Protein AF-A0A3N5AIW4-F1 (afdb_monomer_lite)

Secondary structure (DSSP, 8-state):
-PPTT-EEE-SS-EEEEETTEEE-PPPTTHHHHHHHHHHHHHTT-TTSPP-PPP----HHHHHHHTT--HHHHHHHHHHHHHHHHHHHHHHHHTT-TTTTHHHHHTHHHHHHHHHHHHHHHHHHHHH--

Foldseek 3Di:
DADAQGWDDDPPWIWHHHPVDIDTDDDPCLVVVQVVLVVCVVVVNPPDDHRDDDPPDQVCNVCVNVVHDSVRVLVVVLVVLVVVLVVLVVCLVVVNPPSVVCVVVCVSVVSVVVSVVCVVCVVVSVVDD

Structure (mmCIF, N/CA/C/O backbone):
data_AF-A0A3N5AIW4-F1
#
_entry.id   AF-A0A3N5AIW4-F1
#
loop_
_atom_site.group_PDB
_atom_site.id
_atom_site.type_symbol
_atom_site.label_atom_id
_atom_site.label_alt_id
_atom_site.label_comp_id
_atom_site.label_asym_id
_atom_site.label_entity_id
_atom_site.label_seq_id
_atom_site.pdbx_PDB_ins_code
_atom_site.Cartn_x
_atom_site.Cartn_y
_atom_site.Cartn_z
_atom_site.occupancy
_atom_site.B_iso_or_equiv
_atom_site.aut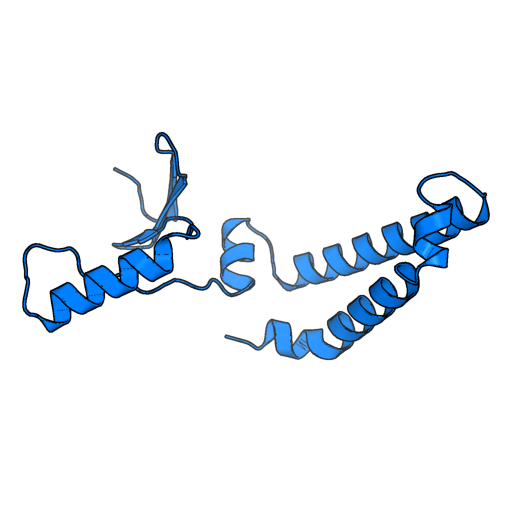h_seq_id
_atom_site.auth_comp_id
_atom_site.auth_asym_id
_atom_site.auth_atom_id
_atom_site.pdbx_PDB_model_num
ATOM 1 N N . MET A 1 1 ? -25.632 -4.041 -13.050 1.00 71.06 1 MET A N 1
ATOM 2 C CA . MET A 1 1 ? -25.266 -4.777 -11.818 1.00 71.06 1 MET A CA 1
ATOM 3 C C . MET A 1 1 ? -23.842 -5.268 -12.032 1.00 71.06 1 MET A C 1
ATOM 5 O O . MET A 1 1 ? -23.599 -5.783 -13.111 1.00 71.06 1 MET A O 1
ATOM 9 N N . ILE A 1 2 ? -22.904 -5.042 -11.106 1.00 79.06 2 ILE A N 1
ATOM 10 C CA . ILE A 1 2 ? -21.512 -5.509 -11.273 1.00 79.06 2 ILE A CA 1
ATOM 11 C C . ILE A 1 2 ? -21.510 -7.027 -11.095 1.00 79.06 2 ILE A C 1
ATOM 13 O O . ILE A 1 2 ? -22.014 -7.489 -10.073 1.00 79.06 2 ILE A O 1
ATOM 17 N N . GLU A 1 3 ? -20.999 -7.779 -12.061 1.00 84.75 3 GLU A N 1
ATOM 18 C CA . GLU A 1 3 ? -20.846 -9.237 -11.965 1.00 84.75 3 GLU A CA 1
ATOM 19 C C . GLU A 1 3 ? -19.698 -9.609 -11.021 1.00 84.75 3 GLU A C 1
ATOM 21 O O . GLU A 1 3 ? -18.848 -8.773 -10.712 1.00 84.75 3 GLU A O 1
ATOM 26 N N . ASP A 1 4 ? -19.677 -10.838 -10.504 1.00 77.12 4 ASP A N 1
ATOM 27 C CA . ASP A 1 4 ? -18.581 -11.252 -9.626 1.00 77.12 4 ASP A CA 1
ATOM 28 C C . ASP A 1 4 ? -17.231 -11.225 -10.362 1.00 77.12 4 ASP A C 1
ATOM 30 O O . ASP A 1 4 ? -17.145 -11.555 -11.542 1.00 77.12 4 ASP A O 1
ATOM 34 N N . GLY A 1 5 ? -16.187 -10.746 -9.685 1.00 69.38 5 GLY A N 1
ATOM 35 C CA . GLY A 1 5 ? -14.875 -10.475 -10.277 1.00 69.38 5 GLY A CA 1
ATOM 36 C C . GLY A 1 5 ? -14.814 -9.235 -11.179 1.00 69.38 5 GLY A C 1
ATOM 37 O O . GLY A 1 5 ? -13.715 -8.753 -11.469 1.00 69.38 5 GLY A O 1
ATOM 38 N N . ALA A 1 6 ? -15.951 -8.659 -11.580 1.00 74.75 6 ALA A N 1
ATOM 39 C CA . ALA A 1 6 ? -15.971 -7.473 -12.424 1.00 74.75 6 ALA A CA 1
ATOM 40 C C . ALA A 1 6 ? -15.588 -6.206 -11.643 1.00 74.75 6 ALA A C 1
ATOM 42 O O . ALA A 1 6 ? -15.844 -6.049 -10.440 1.00 74.75 6 ALA A O 1
ATOM 43 N N . THR A 1 7 ? -14.957 -5.282 -12.365 1.00 80.56 7 THR A N 1
ATOM 44 C CA . THR A 1 7 ? -14.561 -3.965 -11.868 1.00 80.56 7 THR A CA 1
ATOM 45 C C . THR A 1 7 ? -15.424 -2.904 -12.531 1.00 80.56 7 THR A C 1
ATOM 47 O O . THR A 1 7 ? -15.602 -2.922 -13.745 1.00 80.56 7 THR A O 1
ATOM 50 N N . ASP A 1 8 ? -15.933 -1.972 -11.734 1.00 84.75 8 ASP A N 1
ATOM 51 C CA . ASP A 1 8 ? -16.764 -0.862 -12.191 1.00 84.75 8 ASP A CA 1
ATOM 52 C C . ASP A 1 8 ? -16.229 0.464 -11.640 1.00 84.75 8 ASP A C 1
ATOM 54 O O . ASP A 1 8 ? -15.566 0.508 -10.599 1.00 84.75 8 ASP A O 1
ATOM 58 N N . ARG A 1 9 ? -16.487 1.564 -12.343 1.00 81.00 9 ARG A N 1
ATOM 59 C CA . ARG A 1 9 ? -15.963 2.890 -12.006 1.00 81.00 9 ARG A CA 1
ATOM 60 C C . ARG A 1 9 ? -17.110 3.848 -11.710 1.00 81.00 9 ARG A C 1
ATOM 62 O O . ARG A 1 9 ? -17.857 4.233 -12.601 1.00 81.00 9 ARG A O 1
ATOM 69 N N . GLY A 1 10 ? -17.193 4.292 -10.458 1.00 70.88 10 GLY A N 1
ATOM 70 C CA . GLY A 1 10 ? -18.036 5.419 -10.067 1.00 70.88 10 GLY A CA 1
ATOM 71 C C . GLY A 1 10 ? -17.365 6.771 -10.336 1.00 70.88 10 GLY A C 1
ATOM 72 O O . GLY A 1 10 ? -16.220 6.843 -10.776 1.00 70.88 10 GLY A O 1
ATOM 73 N N . SER A 1 11 ? -18.051 7.866 -9.995 1.00 63.72 11 SER A N 1
ATOM 74 C CA . SER A 1 11 ? -17.570 9.240 -10.237 1.00 63.72 11 SER A CA 1
ATOM 75 C C . SER A 1 11 ? -16.211 9.570 -9.601 1.00 63.72 11 SER A C 1
ATOM 77 O O . SER A 1 11 ? -15.527 10.462 -10.091 1.00 63.72 11 SER A O 1
ATOM 79 N N . VAL A 1 12 ? -15.837 8.911 -8.499 1.00 66.12 12 VAL A N 1
ATOM 80 C CA . VAL A 1 12 ? -14.627 9.255 -7.720 1.00 66.12 12 VAL A CA 1
ATOM 81 C C . VAL A 1 12 ? -13.808 8.024 -7.322 1.00 66.12 12 VAL A C 1
ATOM 83 O O . VAL A 1 12 ? -12.698 8.150 -6.818 1.00 66.12 12 VAL A O 1
ATOM 86 N N . THR A 1 13 ? -14.345 6.816 -7.510 1.00 69.50 13 THR A N 1
ATOM 87 C CA . THR A 1 13 ? -13.711 5.574 -7.047 1.00 69.50 13 THR A CA 1
ATOM 88 C C . THR A 1 13 ? -14.019 4.404 -7.969 1.00 69.50 13 THR A C 1
ATOM 90 O O . THR A 1 13 ? -15.132 4.256 -8.470 1.00 69.50 13 THR A O 1
ATOM 93 N N . THR A 1 14 ? -13.016 3.552 -8.160 1.00 78.88 14 THR A N 1
ATOM 94 C CA . THR A 1 14 ? -13.159 2.241 -8.794 1.00 78.88 14 THR A CA 1
ATOM 95 C C . THR A 1 14 ? -13.522 1.211 -7.728 1.00 78.88 14 THR A C 1
ATOM 97 O O . THR A 1 14 ? -12.932 1.208 -6.646 1.00 78.88 14 THR A O 1
ATOM 100 N N . VAL A 1 15 ? -14.485 0.344 -8.021 1.00 82.31 15 VAL A N 1
ATOM 101 C CA . VAL A 1 15 ? -14.970 -0.707 -7.124 1.00 82.31 15 VAL A CA 1
ATOM 102 C C . VAL A 1 15 ? -14.894 -2.071 -7.804 1.00 82.31 15 VAL A C 1
ATOM 104 O O . VAL A 1 15 ? -15.045 -2.174 -9.017 1.00 82.31 15 VAL A O 1
ATOM 107 N N . ARG A 1 16 ? -14.662 -3.131 -7.027 1.00 81.06 16 ARG A N 1
ATOM 108 C CA . ARG A 1 16 ? -14.596 -4.517 -7.520 1.00 81.06 16 ARG A CA 1
ATOM 109 C C . ARG A 1 16 ? -15.560 -5.395 -6.741 1.00 81.06 16 ARG A C 1
ATOM 111 O O . ARG A 1 16 ? -15.547 -5.349 -5.509 1.00 81.06 16 ARG A O 1
ATOM 118 N N . ARG A 1 17 ? -16.358 -6.213 -7.425 1.00 81.44 17 ARG A N 1
ATOM 119 C CA . ARG A 1 17 ? -17.161 -7.240 -6.750 1.00 81.44 17 ARG A CA 1
ATOM 120 C C . ARG A 1 17 ? -16.304 -8.469 -6.441 1.00 81.44 17 ARG A C 1
ATOM 122 O O . ARG A 1 17 ? -15.499 -8.888 -7.265 1.00 81.44 17 ARG A O 1
ATOM 129 N N . VAL A 1 18 ? -16.460 -8.996 -5.230 1.00 77.19 18 VAL A N 1
ATOM 130 C CA . VAL A 1 18 ? -15.887 -10.264 -4.770 1.00 77.19 18 VAL A CA 1
ATOM 131 C C . VAL A 1 18 ? -16.973 -11.017 -4.002 1.00 77.19 18 VAL A C 1
ATOM 133 O O . VAL A 1 18 ? -17.324 -10.632 -2.880 1.00 77.19 18 VAL A O 1
ATOM 136 N N . GLY A 1 19 ? -17.533 -12.053 -4.620 1.00 81.81 19 GLY A N 1
ATOM 137 C CA . GLY A 1 19 ? -18.740 -12.738 -4.178 1.00 81.81 19 GLY A CA 1
ATOM 138 C C . GLY A 1 19 ? -19.880 -11.750 -3.922 1.00 81.81 19 GLY A C 1
ATOM 139 O O . GLY A 1 19 ? -20.261 -10.932 -4.767 1.00 81.81 19 GLY A O 1
ATOM 140 N N . GLU A 1 20 ? -20.393 -11.765 -2.695 1.00 80.06 20 GLU A N 1
ATOM 141 C CA . GLU A 1 20 ? -21.473 -10.870 -2.267 1.00 80.06 20 GLU A CA 1
ATOM 142 C C . GLU A 1 20 ? -20.991 -9.452 -1.915 1.00 80.06 20 GLU A C 1
ATOM 144 O O . GLU A 1 20 ? -21.797 -8.526 -1.805 1.00 80.06 20 GLU A O 1
ATOM 149 N N . THR A 1 21 ? -19.677 -9.242 -1.780 1.00 72.25 21 THR A N 1
ATOM 150 C CA . THR A 1 21 ? -19.104 -7.958 -1.349 1.00 72.25 21 THR A CA 1
ATOM 151 C C . THR A 1 21 ? -18.651 -7.077 -2.505 1.00 72.25 21 THR A C 1
ATOM 153 O O . THR A 1 21 ? -18.127 -7.549 -3.508 1.00 72.25 21 THR A O 1
ATOM 156 N N . VAL A 1 22 ? -18.794 -5.761 -2.339 1.00 81.19 22 VAL A N 1
ATOM 157 C CA . VAL A 1 22 ? -18.191 -4.755 -3.223 1.00 81.19 22 VAL A CA 1
ATOM 158 C C . VAL A 1 22 ? -17.052 -4.080 -2.470 1.00 81.19 22 VAL A C 1
ATOM 160 O O . VAL A 1 22 ? -17.259 -3.455 -1.430 1.00 81.19 22 VAL A O 1
ATOM 163 N N . ARG A 1 23 ? -15.832 -4.227 -2.984 1.00 81.25 23 ARG A N 1
ATOM 164 C CA . ARG A 1 23 ? -14.605 -3.690 -2.395 1.00 81.25 23 ARG A CA 1
ATOM 165 C C . ARG A 1 23 ? -14.233 -2.372 -3.061 1.00 81.25 23 ARG A C 1
ATOM 167 O O . ARG A 1 23 ? -14.359 -2.222 -4.275 1.00 81.25 23 ARG A O 1
ATOM 174 N N . ARG A 1 24 ? -13.733 -1.437 -2.256 1.00 77.94 24 ARG A N 1
ATOM 175 C CA . ARG A 1 24 ? -13.230 -0.129 -2.691 1.00 77.94 24 ARG A CA 1
ATOM 176 C C . ARG A 1 24 ? -11.849 0.135 -2.084 1.00 77.94 24 ARG A C 1
ATOM 178 O O . ARG A 1 24 ? -11.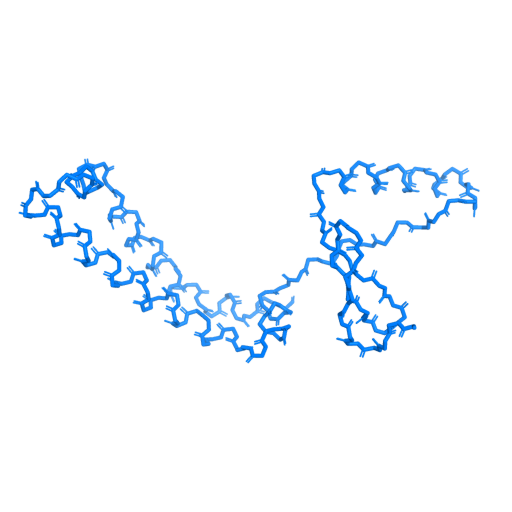597 -0.362 -0.983 1.00 77.94 24 ARG A O 1
ATOM 185 N N . PRO A 1 25 ? -10.985 0.928 -2.739 1.00 78.44 25 PRO A N 1
ATOM 186 C CA . PRO A 1 25 ? -9.737 1.383 -2.141 1.00 78.44 25 PRO A CA 1
ATOM 187 C C . PRO A 1 25 ? -9.979 2.097 -0.806 1.00 78.44 25 PRO A C 1
ATOM 189 O O . PRO A 1 25 ? -10.914 2.894 -0.677 1.00 78.44 25 PRO A O 1
ATOM 192 N N . ALA A 1 26 ? -9.136 1.814 0.187 1.00 80.19 26 ALA A N 1
ATOM 193 C CA . ALA A 1 26 ? -9.144 2.540 1.450 1.00 80.19 26 ALA A CA 1
ATOM 194 C C . ALA A 1 26 ? -8.518 3.931 1.254 1.00 80.19 26 ALA A C 1
ATOM 196 O O . ALA A 1 26 ? -7.441 4.057 0.679 1.00 80.19 26 ALA A O 1
ATOM 197 N N . GLY A 1 27 ? -9.194 4.973 1.740 1.00 79.25 27 GLY A N 1
ATOM 198 C CA . GLY A 1 27 ? -8.648 6.330 1.848 1.00 79.25 27 GLY A CA 1
ATOM 199 C C . GLY A 1 27 ? -8.227 6.685 3.282 1.00 79.25 27 GLY A C 1
ATOM 200 O O . GLY A 1 27 ? -8.575 5.946 4.210 1.00 79.25 27 GLY A O 1
ATOM 201 N N . PRO A 1 28 ? -7.563 7.837 3.502 1.00 79.88 28 PRO A N 1
ATOM 202 C CA . PRO A 1 28 ? -7.136 8.301 4.832 1.00 79.88 28 PRO A CA 1
ATOM 203 C C . PRO A 1 28 ? -8.260 8.391 5.877 1.00 79.88 28 PRO A C 1
ATOM 205 O O . PRO A 1 28 ? -8.018 8.260 7.071 1.00 79.88 28 PRO A O 1
ATOM 208 N N . TRP A 1 29 ? -9.507 8.576 5.437 1.00 79.12 29 TRP A N 1
ATOM 209 C CA . TRP A 1 29 ? -10.693 8.633 6.299 1.00 79.12 29 TRP A CA 1
ATOM 210 C C . TRP A 1 29 ? -11.232 7.253 6.717 1.00 79.12 29 TRP A C 1
ATOM 212 O O . TRP A 1 29 ? -12.113 7.174 7.572 1.00 79.12 29 TRP A O 1
ATOM 222 N N . THR A 1 30 ? -10.748 6.161 6.113 1.00 82.88 30 THR A N 1
ATOM 223 C CA . THR A 1 30 ? -11.271 4.800 6.341 1.00 82.88 30 THR A CA 1
ATOM 224 C C . THR A 1 30 ? -11.220 4.386 7.813 1.00 82.88 30 THR A C 1
ATOM 226 O O . THR A 1 30 ? -12.258 3.934 8.301 1.00 82.88 30 THR A O 1
ATOM 229 N N . PRO A 1 31 ? -10.114 4.602 8.559 1.00 82.81 31 PRO A N 1
ATOM 230 C CA . PRO A 1 31 ? -10.056 4.226 9.972 1.00 82.81 31 PRO A CA 1
ATOM 231 C C . PRO A 1 31 ? -11.091 4.967 10.828 1.00 82.81 31 PRO A C 1
ATOM 233 O O . PRO A 1 31 ? -11.739 4.364 11.680 1.00 82.81 31 PRO A O 1
ATOM 236 N N . ALA A 1 32 ? -11.307 6.261 10.567 1.00 87.19 32 ALA A N 1
ATOM 237 C CA . ALA A 1 32 ? -12.272 7.071 11.311 1.00 87.19 32 ALA A CA 1
ATOM 238 C C . ALA A 1 32 ? -13.720 6.616 11.060 1.00 87.19 32 ALA A C 1
ATOM 240 O O . ALA A 1 32 ? -14.506 6.481 11.998 1.00 87.19 32 ALA A O 1
ATOM 241 N N . VAL A 1 33 ? -14.067 6.324 9.802 1.00 87.94 33 VAL A N 1
ATOM 242 C CA . VAL A 1 33 ? -15.393 5.795 9.446 1.00 87.94 33 VAL A CA 1
ATOM 243 C C . VAL A 1 33 ? -15.616 4.414 10.066 1.00 87.94 33 VAL A C 1
ATOM 245 O O . VAL A 1 33 ? -16.695 4.155 10.590 1.00 87.94 33 VAL A O 1
ATOM 248 N N . GLN A 1 34 ? -14.606 3.540 10.060 1.00 86.50 34 GLN A N 1
ATOM 249 C CA . GLN A 1 34 ? -14.694 2.224 10.699 1.00 86.50 34 GLN A CA 1
ATOM 250 C C . GLN A 1 34 ? -14.901 2.338 12.211 1.00 86.50 34 GLN A C 1
ATOM 252 O O . GLN A 1 34 ? -15.806 1.702 12.741 1.00 86.50 34 GLN A O 1
ATOM 257 N N . ALA A 1 35 ? -14.137 3.197 12.891 1.00 86.88 35 ALA A N 1
ATOM 258 C CA . ALA A 1 35 ? -14.300 3.435 14.324 1.00 86.88 35 ALA A CA 1
ATOM 259 C C . ALA A 1 35 ? -15.714 3.934 14.673 1.00 86.88 35 ALA A C 1
ATOM 261 O O . ALA A 1 35 ? -16.316 3.466 15.642 1.00 86.88 35 ALA A O 1
ATOM 262 N N . LEU A 1 36 ? -16.276 4.835 13.857 1.00 90.88 36 LEU A N 1
ATOM 263 C CA . LEU A 1 36 ? -17.647 5.319 14.023 1.00 90.88 36 LEU A CA 1
ATOM 264 C C . LEU A 1 36 ? -18.679 4.195 13.856 1.00 90.88 36 LEU A C 1
ATOM 266 O O . LEU A 1 36 ? -19.551 4.041 14.709 1.00 90.88 36 LEU A O 1
ATOM 270 N N . LEU A 1 37 ? -18.586 3.406 12.783 1.00 91.25 37 LEU A N 1
ATOM 271 C CA . LEU A 1 37 ? -19.527 2.312 12.527 1.00 91.25 37 LEU A CA 1
ATOM 272 C C . LEU A 1 37 ? -19.460 1.238 13.624 1.00 91.25 37 LEU A C 1
ATOM 274 O O . LEU A 1 37 ? -20.505 0.819 14.116 1.00 91.25 37 LEU A O 1
ATOM 278 N N . SER A 1 38 ? -18.259 0.877 14.089 1.00 88.12 38 SER A N 1
ATOM 279 C CA . SER A 1 38 ? -18.080 -0.037 15.226 1.00 88.12 38 SER A CA 1
ATOM 280 C C . SER A 1 38 ? -18.700 0.515 16.510 1.00 88.12 38 SER A C 1
ATOM 282 O O . SER A 1 38 ? -19.315 -0.224 17.282 1.00 88.12 38 SER A O 1
ATOM 284 N N . ARG A 1 39 ? -18.592 1.831 16.749 1.00 91.94 39 ARG A N 1
ATOM 285 C CA . ARG A 1 39 ? -19.226 2.464 17.910 1.00 91.94 39 ARG A CA 1
ATOM 286 C C . ARG A 1 39 ? -20.748 2.396 17.821 1.00 91.94 39 ARG A C 1
ATOM 288 O O . ARG A 1 39 ? -21.379 2.043 18.815 1.00 91.94 39 ARG A O 1
ATOM 295 N N . LEU A 1 40 ? -21.322 2.696 16.656 1.00 94.00 40 LEU A N 1
ATOM 296 C CA . LEU A 1 40 ? -22.765 2.607 16.414 1.00 94.00 40 LEU A CA 1
ATOM 297 C C . LEU A 1 40 ? -23.280 1.177 16.614 1.00 94.00 40 LEU A C 1
ATOM 299 O O . LEU A 1 40 ? -24.285 0.983 17.296 1.00 94.00 40 LEU A O 1
ATOM 303 N N . GLU A 1 41 ? -22.555 0.179 16.111 1.00 90.81 41 GLU A N 1
ATOM 304 C CA . GLU A 1 41 ? -22.885 -1.233 16.311 1.00 90.81 41 GLU A CA 1
ATOM 305 C C . GLU A 1 41 ? -22.841 -1.626 17.794 1.00 90.81 41 GLU A C 1
ATOM 307 O O . GLU A 1 41 ? -23.817 -2.167 18.311 1.00 90.81 41 GLU A O 1
ATOM 312 N N . SER A 1 42 ? -21.772 -1.265 18.517 1.00 90.00 42 SER A N 1
ATOM 313 C CA . SER A 1 42 ? -21.656 -1.531 19.964 1.00 90.00 42 SER A CA 1
ATOM 314 C C . SER A 1 42 ? -22.742 -0.852 20.807 1.00 90.00 42 SER A C 1
ATOM 316 O O . SER A 1 42 ? -23.073 -1.324 21.891 1.00 90.00 42 SER A O 1
ATOM 318 N N . ALA A 1 43 ? -23.300 0.258 20.319 1.00 95.56 43 ALA A N 1
ATOM 319 C CA . ALA A 1 43 ? -24.398 0.976 20.957 1.00 95.56 43 ALA A CA 1
ATOM 320 C C . ALA A 1 43 ? -25.784 0.401 20.595 1.00 95.56 43 ALA A C 1
ATOM 322 O O . ALA A 1 43 ? -26.796 0.929 21.050 1.00 95.56 43 ALA A O 1
ATOM 323 N N . GLY A 1 44 ? -25.847 -0.652 19.770 1.00 93.50 44 GLY A N 1
ATOM 324 C CA . GLY A 1 44 ? -27.093 -1.280 19.326 1.00 93.50 44 GLY A CA 1
ATOM 325 C C . GLY A 1 44 ? -27.829 -0.511 18.225 1.00 93.50 44 GLY A C 1
ATOM 326 O O . GLY A 1 44 ? -29.006 -0.768 17.971 1.00 93.50 44 GLY A O 1
ATOM 327 N N . PHE A 1 45 ? -27.172 0.440 17.555 1.00 92.88 45 PHE A N 1
ATOM 328 C CA . PHE A 1 45 ? -27.789 1.226 16.491 1.00 92.88 45 PHE A CA 1
ATOM 329 C C . PHE A 1 45 ? -27.865 0.422 15.183 1.00 92.88 45 PHE A C 1
ATOM 331 O O . PHE A 1 45 ? -26.888 0.281 14.453 1.00 92.88 45 PHE A O 1
ATOM 338 N N . THR A 1 46 ? -29.055 -0.084 14.855 1.00 92.56 46 THR A N 1
ATOM 339 C CA . THR A 1 46 ? -29.280 -1.018 13.731 1.00 92.56 46 THR A CA 1
ATOM 340 C C . THR A 1 46 ? -29.451 -0.359 12.361 1.00 92.56 46 THR A C 1
ATOM 342 O O . THR A 1 46 ? -29.532 -1.051 11.349 1.00 92.56 46 THR A O 1
ATOM 345 N N . ARG A 1 47 ? -29.537 0.976 12.304 1.00 94.25 47 ARG A N 1
ATOM 346 C CA . ARG A 1 47 ? -29.768 1.724 11.054 1.00 94.25 47 ARG A CA 1
ATOM 347 C C . ARG A 1 47 ? -28.479 2.104 10.323 1.00 94.25 47 ARG A C 1
ATOM 349 O O . ARG A 1 47 ? -28.558 2.630 9.217 1.00 94.25 47 ARG A O 1
ATOM 356 N N . ALA A 1 48 ? -27.314 1.850 10.917 1.00 88.88 48 ALA A N 1
ATOM 357 C CA . ALA A 1 48 ? -26.029 2.020 10.254 1.00 88.88 48 ALA A CA 1
ATOM 358 C C . ALA A 1 48 ? -25.593 0.715 9.564 1.00 88.88 48 ALA A C 1
ATOM 360 O O . ALA A 1 48 ? -25.896 -0.372 10.062 1.00 88.88 48 ALA A O 1
ATOM 361 N N . PRO A 1 49 ? -24.848 0.794 8.448 1.00 83.75 49 PRO A N 1
ATOM 362 C CA . PRO A 1 49 ? -24.137 -0.359 7.915 1.00 83.75 49 PRO A CA 1
ATOM 363 C C . PRO A 1 49 ? -23.145 -0.896 8.951 1.00 83.75 49 PRO A C 1
ATOM 365 O O . PRO A 1 49 ? -22.485 -0.117 9.639 1.00 83.75 49 PRO A O 1
ATOM 368 N N . ARG A 1 50 ? -22.986 -2.219 9.027 1.00 80.06 50 ARG A N 1
ATOM 369 C CA . ARG A 1 50 ? -21.894 -2.817 9.809 1.00 80.06 50 ARG A CA 1
ATOM 370 C C . ARG A 1 50 ? -20.560 -2.483 9.155 1.00 80.06 50 ARG A C 1
ATOM 372 O O . ARG A 1 50 ? -20.481 -2.446 7.926 1.00 80.06 50 ARG A O 1
ATOM 379 N N . ALA A 1 51 ? -19.526 -2.245 9.958 1.00 69.88 51 ALA A N 1
ATOM 380 C CA . ALA A 1 51 ? -18.190 -1.994 9.436 1.00 69.88 51 ALA A CA 1
ATOM 381 C C . ALA A 1 51 ? -17.676 -3.262 8.723 1.00 69.88 51 ALA A C 1
ATOM 383 O O . ALA A 1 51 ? -17.452 -4.274 9.387 1.00 69.88 51 ALA A O 1
ATOM 384 N N . PRO A 1 52 ? -17.464 -3.251 7.393 1.00 67.12 52 PRO A N 1
ATOM 385 C CA . PRO A 1 52 ? -16.722 -4.325 6.755 1.00 67.12 52 PRO A CA 1
ATOM 386 C C . PRO A 1 52 ? -15.258 -4.220 7.199 1.00 67.12 52 PRO A C 1
ATOM 388 O O . PRO A 1 52 ? -14.712 -3.114 7.308 1.00 67.12 52 PRO A O 1
ATOM 391 N N . GLY A 1 53 ? -14.611 -5.361 7.439 1.00 64.50 53 GLY A N 1
ATOM 392 C CA . GLY A 1 53 ? -13.178 -5.394 7.728 1.00 64.50 53 GLY A CA 1
ATOM 393 C C . GLY A 1 53 ? -12.354 -4.748 6.606 1.00 64.50 53 GLY A C 1
ATOM 394 O O . GLY A 1 53 ? -12.769 -4.705 5.446 1.00 64.50 53 GLY A O 1
ATOM 395 N N . THR A 1 54 ? -11.170 -4.229 6.936 1.00 58.59 54 THR A N 1
ATOM 396 C CA . THR A 1 54 ? -10.173 -3.881 5.917 1.00 58.59 54 THR A CA 1
ATOM 397 C C . THR A 1 54 ? -9.652 -5.158 5.273 1.00 5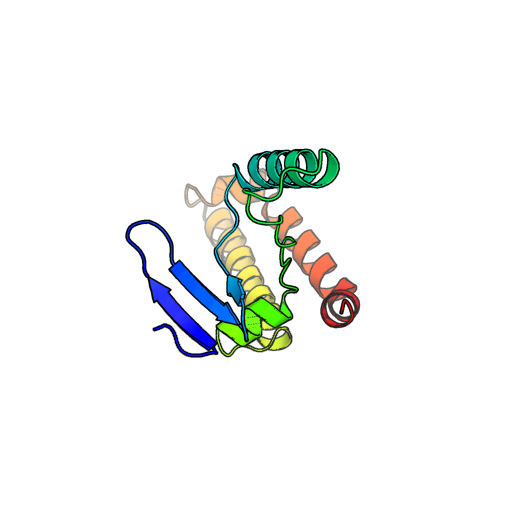8.59 54 THR A C 1
ATOM 399 O O . THR A 1 54 ? -9.056 -5.993 5.948 1.00 58.59 54 THR A O 1
ATOM 402 N N . TYR A 1 55 ? -9.824 -5.288 3.962 1.00 59.06 55 TYR A N 1
ATOM 403 C CA . TYR A 1 55 ? -9.122 -6.307 3.192 1.00 59.06 55 TYR A CA 1
ATOM 404 C C . TYR A 1 55 ? -7.713 -5.786 2.904 1.00 59.06 55 TYR A C 1
ATOM 406 O O . TYR A 1 55 ? -7.503 -5.049 1.941 1.00 59.06 55 TYR A O 1
ATOM 414 N N . GLY A 1 56 ? -6.763 -6.115 3.778 1.00 51.16 56 GLY A N 1
ATOM 415 C CA . GLY A 1 56 ? -5.351 -6.072 3.418 1.00 51.16 56 GLY A CA 1
ATOM 416 C C . GLY A 1 56 ? -5.124 -7.170 2.389 1.00 51.16 56 GLY A C 1
ATOM 417 O O . GLY A 1 56 ? -5.262 -8.342 2.717 1.00 51.16 56 GLY A O 1
ATOM 418 N N . GLY A 1 57 ? -4.892 -6.798 1.133 1.00 53.66 57 GLY A N 1
ATOM 419 C CA . GLY A 1 57 ? -4.415 -7.761 0.154 1.00 53.66 57 GLY A CA 1
ATOM 420 C C . GLY A 1 57 ? -2.948 -8.019 0.440 1.00 53.66 57 GLY A C 1
ATOM 421 O O . GLY A 1 57 ? -2.142 -7.092 0.362 1.00 53.66 57 GLY A O 1
ATOM 422 N N . ASP A 1 58 ? -2.623 -9.260 0.763 1.00 56.16 58 ASP A N 1
ATOM 423 C CA . ASP A 1 58 ? -1.312 -9.825 0.482 1.00 56.16 58 ASP A CA 1
ATOM 424 C C . ASP A 1 58 ? -0.865 -9.486 -0.959 1.00 56.16 58 ASP A C 1
ATOM 426 O O . ASP A 1 58 ? -1.667 -9.169 -1.851 1.00 56.16 58 ASP A O 1
ATOM 430 N N . GLY A 1 59 ? 0.447 -9.530 -1.210 1.00 59.00 59 GLY A N 1
ATOM 431 C CA . GLY A 1 59 ? 0.987 -9.329 -2.560 1.00 59.00 59 GLY A CA 1
ATOM 432 C C . GLY A 1 59 ? 0.339 -10.260 -3.596 1.00 59.00 59 GLY A C 1
ATOM 433 O O . GLY A 1 59 ? 0.232 -9.897 -4.766 1.00 59.00 59 GLY A O 1
ATOM 434 N N . GLU A 1 60 ? -0.173 -11.410 -3.160 1.00 57.41 60 GLU A N 1
ATOM 435 C CA . GLU A 1 60 ? -0.869 -12.414 -3.962 1.00 57.41 60 GLU A CA 1
ATOM 436 C C . GLU A 1 60 ? -2.237 -11.942 -4.488 1.00 57.41 60 GLU A C 1
ATOM 438 O O . GLU A 1 60 ? -2.521 -12.081 -5.683 1.00 57.41 60 GLU A O 1
ATOM 443 N N . THR A 1 61 ? -3.052 -11.273 -3.664 1.00 62.25 61 THR A N 1
ATOM 444 C CA . THR A 1 61 ? -4.318 -10.656 -4.097 1.00 62.25 61 THR A CA 1
ATOM 445 C C . THR A 1 61 ? -4.083 -9.573 -5.151 1.00 62.25 61 THR A C 1
ATOM 447 O O . THR A 1 61 ? -4.876 -9.435 -6.091 1.00 62.25 61 THR A O 1
ATOM 450 N N . LEU A 1 62 ? -3.008 -8.789 -5.000 1.00 63.31 62 LEU A N 1
ATOM 451 C CA . LEU A 1 62 ? -2.628 -7.764 -5.973 1.00 63.31 62 LEU A CA 1
ATOM 452 C C . LEU A 1 62 ? -2.167 -8.409 -7.286 1.00 63.31 62 LEU A C 1
ATOM 454 O O . LEU A 1 62 ? -2.664 -8.045 -8.347 1.00 63.31 62 LEU A O 1
ATOM 458 N N . CYS A 1 63 ? -1.274 -9.396 -7.216 1.00 70.75 63 CYS A N 1
ATOM 459 C CA . CYS A 1 63 ? -0.764 -10.105 -8.388 1.00 70.75 63 CYS A CA 1
ATOM 460 C C . CYS A 1 63 ? -1.900 -10.770 -9.180 1.00 70.75 63 CYS A C 1
ATOM 462 O O . CYS A 1 63 ? -2.028 -10.539 -10.382 1.00 70.75 63 CYS A O 1
ATOM 464 N N . THR A 1 64 ? -2.818 -11.451 -8.491 1.00 67.19 64 THR A N 1
ATOM 465 C CA . THR A 1 64 ? -4.013 -12.059 -9.097 1.00 67.19 64 THR A CA 1
ATOM 466 C C . THR A 1 64 ? -4.895 -11.027 -9.806 1.00 67.19 64 THR A C 1
ATOM 468 O O . THR A 1 64 ? -5.376 -11.275 -10.909 1.00 67.19 64 THR A O 1
ATOM 471 N N . ALA A 1 65 ? -5.087 -9.839 -9.218 1.00 69.62 65 ALA A N 1
ATOM 472 C CA . ALA A 1 65 ? -5.900 -8.777 -9.819 1.00 69.62 65 ALA A CA 1
ATOM 473 C C . ALA A 1 65 ? -5.342 -8.255 -11.156 1.00 69.62 65 ALA A C 1
ATOM 475 O O . ALA A 1 65 ? -6.109 -7.752 -11.974 1.00 69.62 65 ALA A O 1
ATOM 476 N N . TYR A 1 66 ? -4.029 -8.373 -11.364 1.00 74.00 66 TYR A N 1
ATOM 477 C CA . TYR A 1 66 ? -3.329 -7.899 -12.559 1.00 74.00 66 TYR A CA 1
ATOM 478 C C . TYR A 1 66 ? -2.820 -9.036 -13.459 1.00 74.00 66 TYR A C 1
ATOM 480 O O . TYR A 1 66 ? -2.072 -8.771 -14.398 1.00 74.00 66 TYR A O 1
ATOM 488 N N . GLY A 1 67 ? -3.211 -10.290 -13.196 1.00 76.31 67 GLY A N 1
ATOM 489 C CA . GLY A 1 67 ? -2.752 -11.449 -13.971 1.00 76.31 67 GLY A CA 1
ATOM 490 C C . GLY A 1 67 ? -1.244 -11.696 -13.867 1.00 76.31 67 GLY A C 1
ATOM 491 O O . GLY A 1 67 ? -0.630 -12.200 -14.804 1.00 76.31 67 GLY A O 1
ATOM 492 N N . ALA A 1 68 ? -0.638 -11.298 -12.752 1.00 79.81 68 ALA A N 1
ATOM 493 C CA . ALA A 1 68 ? 0.773 -11.487 -12.462 1.00 79.81 68 ALA A CA 1
ATOM 494 C C . ALA A 1 68 ? 0.965 -12.573 -11.395 1.00 79.81 68 ALA A C 1
ATOM 496 O O . ALA A 1 68 ? 0.054 -12.873 -10.624 1.00 79.81 68 ALA A O 1
ATOM 497 N N . HIS A 1 69 ? 2.175 -13.124 -11.322 1.00 82.75 69 HIS A N 1
ATOM 498 C CA . HIS A 1 69 ? 2.603 -13.998 -10.231 1.00 82.75 69 HIS A CA 1
ATOM 499 C C . HIS A 1 69 ? 3.524 -13.222 -9.278 1.00 82.75 69 HIS A C 1
ATOM 501 O O . HIS A 1 69 ? 4.393 -12.493 -9.772 1.00 82.75 69 HIS A O 1
ATOM 507 N N . PRO A 1 70 ? 3.382 -13.364 -7.945 1.00 78.62 70 PRO A N 1
ATOM 508 C CA . PRO A 1 70 ? 4.242 -12.688 -6.972 1.00 78.62 70 PRO A CA 1
ATOM 509 C C . PRO A 1 70 ? 5.735 -12.887 -7.235 1.00 78.62 70 PRO A C 1
ATOM 511 O O . PRO A 1 70 ? 6.500 -11.927 -7.156 1.00 78.62 70 PRO A O 1
ATOM 514 N N . GLU A 1 71 ? 6.154 -14.089 -7.639 1.00 82.06 71 GLU A N 1
ATOM 51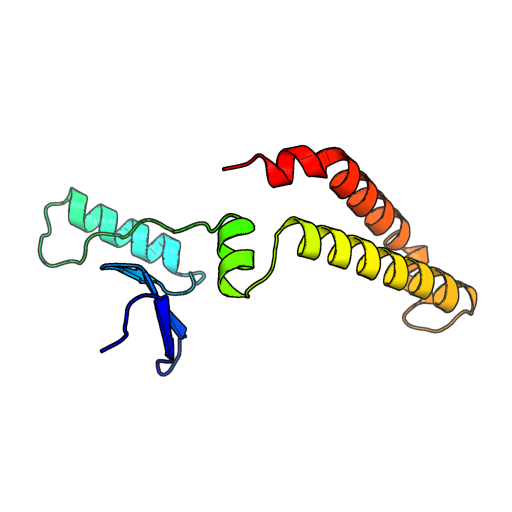5 C CA . GLU A 1 71 ? 7.543 -14.366 -8.007 1.00 82.06 71 GLU A CA 1
ATOM 516 C C . GLU A 1 71 ? 7.997 -13.523 -9.199 1.00 82.06 71 GLU A C 1
ATOM 518 O O . GLU A 1 71 ? 9.048 -12.891 -9.138 1.00 82.06 71 GLU A O 1
ATOM 523 N N . ALA A 1 72 ? 7.181 -13.450 -10.253 1.00 83.25 72 ALA A N 1
ATOM 524 C CA . ALA A 1 72 ? 7.500 -12.675 -11.448 1.00 83.25 72 ALA A CA 1
ATOM 525 C C . ALA A 1 72 ? 7.589 -11.169 -11.147 1.00 83.25 72 ALA A C 1
ATOM 527 O O . ALA A 1 72 ? 8.435 -10.473 -11.708 1.00 83.25 72 ALA A O 1
ATOM 528 N N . VAL A 1 73 ? 6.748 -10.663 -10.238 1.00 84.25 73 VAL A N 1
ATOM 529 C CA . VAL A 1 73 ? 6.786 -9.260 -9.799 1.00 84.25 73 VAL A CA 1
ATOM 530 C C . VAL A 1 73 ? 8.044 -8.973 -8.980 1.00 84.25 73 VAL A C 1
ATOM 532 O O . VAL A 1 73 ? 8.706 -7.964 -9.225 1.00 84.25 73 VAL A O 1
ATOM 535 N N . LEU A 1 74 ? 8.405 -9.855 -8.043 1.00 82.81 74 LEU A N 1
ATOM 536 C CA . LEU A 1 74 ? 9.623 -9.713 -7.241 1.00 82.81 74 LEU A CA 1
ATOM 537 C C . LEU A 1 74 ? 10.885 -9.780 -8.110 1.00 82.81 74 LEU A C 1
ATOM 539 O O . LEU A 1 74 ? 11.781 -8.949 -7.952 1.00 82.81 74 LEU A O 1
ATOM 543 N N . ASP A 1 75 ? 10.933 -10.706 -9.067 1.00 85.06 75 ASP A N 1
ATOM 544 C CA . ASP A 1 75 ? 12.067 -10.858 -9.979 1.00 85.06 75 ASP A CA 1
ATOM 545 C C . ASP A 1 75 ? 12.187 -9.645 -10.924 1.00 85.06 75 ASP A C 1
ATOM 547 O O . ASP A 1 75 ? 13.282 -9.116 -11.139 1.00 85.06 75 ASP A O 1
ATOM 551 N N . ALA A 1 76 ? 11.063 -9.127 -11.435 1.00 86.00 76 ALA A N 1
ATOM 552 C CA . ALA A 1 76 ? 11.043 -7.914 -12.252 1.00 86.00 76 ALA A CA 1
ATOM 553 C C . ALA A 1 76 ? 11.475 -6.668 -11.462 1.00 86.00 76 ALA A C 1
ATOM 555 O O . ALA A 1 76 ? 12.202 -5.819 -11.989 1.00 86.00 76 ALA A O 1
ATOM 556 N N . LEU A 1 77 ? 11.062 -6.562 -10.195 1.00 84.50 77 LEU A N 1
ATOM 557 C CA . LEU A 1 77 ? 11.461 -5.476 -9.304 1.00 84.50 77 LEU A CA 1
ATOM 558 C C . LEU A 1 77 ? 12.967 -5.524 -9.018 1.00 84.50 77 LEU A C 1
ATOM 560 O O . LEU A 1 77 ? 13.634 -4.490 -9.110 1.00 84.50 77 LEU A O 1
ATOM 564 N N . ASP A 1 78 ? 13.520 -6.710 -8.746 1.00 82.19 78 ASP A N 1
ATOM 565 C CA . ASP A 1 78 ? 14.964 -6.888 -8.576 1.00 82.19 78 ASP A CA 1
ATOM 566 C C . ASP A 1 78 ? 15.722 -6.507 -9.859 1.00 82.19 78 ASP A C 1
ATOM 568 O O . ASP A 1 78 ? 16.699 -5.756 -9.822 1.00 82.19 78 ASP A O 1
ATOM 572 N N . ALA A 1 79 ? 15.252 -6.934 -11.029 1.00 83.75 79 ALA A N 1
ATOM 573 C CA . ALA A 1 79 ? 15.887 -6.587 -12.299 1.00 83.75 79 ALA A CA 1
ATOM 574 C C . ALA A 1 79 ? 15.825 -5.078 -12.607 1.00 83.75 79 ALA A C 1
ATOM 576 O O . ALA A 1 79 ? 16.781 -4.501 -13.133 1.00 83.75 79 ALA A O 1
ATOM 577 N N . LEU A 1 80 ? 14.713 -4.409 -12.289 1.00 87.75 80 LEU A N 1
ATOM 578 C CA . LEU A 1 80 ? 14.562 -2.966 -12.482 1.00 87.75 80 LEU A CA 1
ATOM 579 C C . LEU A 1 80 ? 15.492 -2.178 -11.556 1.00 87.75 80 LEU A C 1
ATOM 581 O O . LEU A 1 80 ? 16.252 -1.336 -12.027 1.00 87.75 80 LEU A O 1
ATOM 585 N N . ARG A 1 81 ? 15.485 -2.490 -10.256 1.00 83.31 81 ARG A N 1
ATOM 586 C CA . ARG A 1 81 ? 16.329 -1.803 -9.267 1.00 83.31 81 ARG A CA 1
ATOM 587 C C . ARG A 1 81 ? 17.818 -1.968 -9.572 1.00 83.31 81 ARG A C 1
ATOM 589 O O . ARG A 1 81 ? 18.575 -1.027 -9.371 1.00 83.31 81 ARG A O 1
ATOM 596 N N . SER A 1 82 ? 18.223 -3.119 -10.120 1.00 83.69 82 SER A N 1
ATOM 597 C CA . SER A 1 82 ? 19.602 -3.346 -10.587 1.00 83.69 82 SER A CA 1
ATOM 598 C C . SER A 1 82 ? 19.998 -2.347 -11.674 1.00 83.69 82 SER A C 1
ATOM 600 O O . SER A 1 82 ? 21.074 -1.757 -11.629 1.00 83.69 82 SER A O 1
ATOM 602 N N . ARG A 1 83 ? 19.117 -2.157 -12.664 1.00 87.88 83 ARG A N 1
ATOM 603 C CA . ARG A 1 83 ? 19.370 -1.269 -13.804 1.00 87.88 83 ARG A CA 1
ATOM 604 C C . ARG A 1 83 ? 19.404 0.194 -13.385 1.00 87.88 83 ARG A C 1
ATOM 606 O O . ARG A 1 83 ? 20.269 0.925 -13.857 1.00 87.88 83 ARG A O 1
ATOM 613 N N . GLU A 1 84 ? 18.509 0.605 -12.494 1.00 84.31 84 GLU A N 1
ATOM 614 C CA . GLU A 1 84 ? 18.486 1.981 -11.990 1.00 84.31 84 GLU A CA 1
ATOM 615 C C . GLU A 1 84 ? 19.702 2.295 -11.108 1.00 84.31 84 GLU A C 1
ATOM 617 O O . GLU A 1 84 ? 20.299 3.361 -11.260 1.00 84.31 84 GLU A O 1
ATOM 622 N N . ALA A 1 85 ? 20.151 1.357 -10.265 1.00 80.56 85 ALA A N 1
ATOM 623 C CA . ALA A 1 85 ? 21.393 1.518 -9.504 1.00 80.56 85 ALA A CA 1
ATOM 624 C C . ALA A 1 85 ? 22.606 1.684 -10.440 1.00 80.56 85 ALA A C 1
ATOM 626 O O . ALA A 1 85 ? 23.327 2.676 -10.348 1.00 80.56 85 ALA A O 1
ATOM 627 N N . ALA A 1 86 ? 22.758 0.796 -11.430 1.00 84.12 86 ALA A N 1
ATOM 628 C CA . ALA A 1 86 ? 23.842 0.883 -12.412 1.00 84.12 86 ALA A CA 1
ATOM 629 C C . ALA A 1 86 ? 23.792 2.182 -13.242 1.00 84.12 86 ALA A C 1
ATOM 631 O O . ALA A 1 86 ? 24.823 2.768 -13.581 1.00 84.12 86 ALA A O 1
ATOM 632 N N . ARG A 1 87 ? 22.587 2.663 -13.573 1.00 82.62 87 ARG A N 1
ATOM 633 C CA . ARG A 1 87 ? 22.387 3.944 -14.263 1.00 82.62 87 ARG A CA 1
ATOM 634 C C . ARG A 1 87 ? 22.816 5.125 -13.394 1.00 82.62 87 ARG A C 1
ATOM 636 O O . ARG A 1 87 ? 23.467 6.031 -13.909 1.00 82.62 87 ARG A O 1
ATOM 643 N N . THR A 1 88 ? 22.470 5.093 -12.111 1.00 78.62 88 THR A N 1
ATOM 644 C CA . THR A 1 88 ? 22.822 6.121 -11.123 1.00 78.62 88 THR A CA 1
ATOM 645 C C . THR A 1 88 ? 24.332 6.235 -10.975 1.00 78.62 88 THR A C 1
ATOM 647 O O . THR A 1 88 ? 24.881 7.324 -11.114 1.00 78.62 88 THR A O 1
ATOM 650 N N . GLU A 1 89 ? 25.015 5.105 -10.788 1.00 80.69 89 GLU A N 1
ATOM 651 C CA . GLU A 1 89 ? 26.476 5.048 -10.694 1.00 80.69 89 GLU A CA 1
ATOM 652 C C . GLU A 1 89 ? 27.143 5.574 -11.968 1.00 80.69 89 GLU A C 1
ATOM 654 O O . GLU A 1 89 ? 28.029 6.427 -11.908 1.00 80.69 89 GLU A O 1
ATOM 659 N N . ARG A 1 90 ? 26.678 5.121 -13.140 1.00 83.81 90 ARG A N 1
ATOM 660 C CA . ARG A 1 90 ? 27.237 5.540 -14.429 1.00 83.81 90 ARG A CA 1
ATOM 661 C C . ARG A 1 90 ? 27.056 7.036 -14.686 1.00 83.81 90 ARG A C 1
ATOM 663 O O . ARG A 1 90 ? 27.998 7.686 -15.122 1.00 83.81 90 ARG A O 1
ATOM 670 N N . LEU A 1 91 ? 25.855 7.580 -14.479 1.00 81.56 91 LEU A N 1
ATOM 671 C CA . LEU A 1 91 ? 25.574 8.995 -14.749 1.00 81.56 91 LEU A CA 1
ATOM 672 C C . LEU A 1 91 ? 26.218 9.912 -13.702 1.00 81.56 91 LEU A C 1
ATOM 674 O O . LEU A 1 91 ? 26.749 10.960 -14.069 1.00 81.56 91 LEU A O 1
ATOM 678 N N . GLY A 1 92 ? 26.248 9.489 -12.436 1.00 78.50 92 GLY A N 1
ATOM 679 C CA . GLY A 1 92 ? 26.953 10.196 -11.370 1.00 78.50 92 GLY A CA 1
ATOM 680 C C . GLY A 1 92 ? 28.464 10.247 -11.596 1.00 78.50 92 GLY A C 1
ATOM 681 O O . GLY A 1 92 ? 29.058 11.316 -11.493 1.00 78.50 92 GLY A O 1
ATOM 682 N N . GLY A 1 93 ? 29.082 9.135 -12.015 1.00 79.31 93 GLY A N 1
ATOM 683 C CA . GLY A 1 93 ? 30.508 9.087 -12.365 1.00 79.31 93 GLY A CA 1
ATOM 684 C C . GLY A 1 93 ? 30.894 9.956 -13.571 1.00 79.31 93 GLY A C 1
ATOM 685 O O . GLY A 1 93 ? 32.056 10.329 -13.710 1.00 79.31 93 GLY A O 1
ATOM 686 N N . LEU A 1 94 ? 29.926 10.317 -14.422 1.00 84.25 94 LEU A N 1
ATOM 687 C CA . LEU A 1 94 ? 30.104 11.238 -15.551 1.00 84.25 94 LEU A CA 1
ATOM 688 C C . LEU A 1 94 ? 29.849 12.712 -15.184 1.00 84.25 94 LEU A C 1
ATOM 690 O O . LEU A 1 94 ? 29.907 13.567 -16.066 1.00 84.25 94 LEU A O 1
ATOM 694 N N . GLY A 1 95 ? 29.538 13.020 -13.919 1.00 76.56 95 GLY A N 1
ATOM 695 C CA . GLY A 1 95 ? 29.255 14.386 -13.466 1.00 76.56 95 GLY A CA 1
ATOM 696 C C . GLY A 1 95 ? 27.957 14.974 -14.031 1.00 76.56 95 GLY A C 1
ATOM 697 O O . GLY A 1 95 ? 27.818 16.191 -14.101 1.00 76.56 95 GLY A O 1
ATOM 698 N N . GLN A 1 96 ? 27.014 14.132 -14.473 1.00 74.06 96 GLN A N 1
ATOM 699 C CA . GLN A 1 96 ? 25.715 14.593 -14.965 1.00 74.06 96 GLN A CA 1
ATOM 700 C C . GLN A 1 96 ? 24.843 15.042 -13.784 1.00 74.06 96 GLN A C 1
ATOM 702 O O . GLN A 1 96 ? 24.544 14.257 -12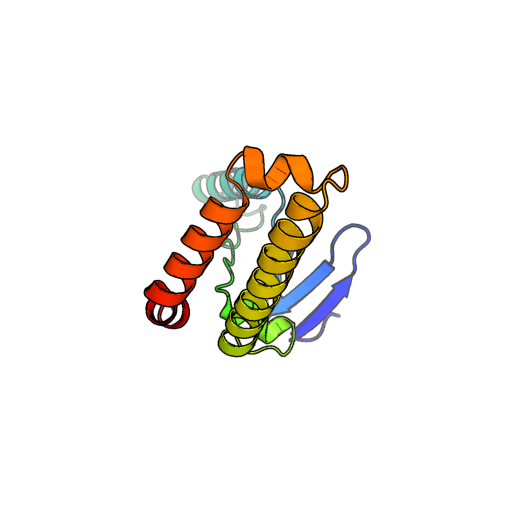.878 1.00 74.06 96 GLN A O 1
ATOM 707 N N . GLU A 1 97 ? 24.428 16.307 -13.808 1.00 61.62 97 GLU A N 1
ATOM 708 C CA . GLU A 1 97 ? 23.582 16.904 -12.772 1.00 61.62 97 GLU A CA 1
ATOM 709 C C . GLU A 1 97 ? 22.233 16.176 -12.616 1.00 61.62 97 GLU A C 1
ATOM 711 O O . GLU A 1 97 ? 21.734 15.533 -13.542 1.00 61.62 97 GLU A O 1
ATOM 716 N N . ALA A 1 98 ? 21.679 16.245 -11.401 1.00 65.12 98 ALA A N 1
ATOM 717 C CA . ALA A 1 98 ? 20.704 15.327 -10.785 1.00 65.12 98 ALA A CA 1
ATOM 718 C C . ALA A 1 98 ? 21.265 13.950 -10.372 1.00 65.12 98 ALA A C 1
ATOM 720 O O . ALA A 1 98 ? 20.960 13.496 -9.275 1.00 65.12 98 ALA A O 1
ATOM 721 N N . TRP A 1 99 ? 22.129 13.303 -11.163 1.00 59.62 99 TRP A N 1
ATOM 722 C CA . TRP A 1 99 ? 22.665 11.964 -10.841 1.00 59.62 99 TRP A CA 1
ATOM 723 C C . TRP A 1 99 ? 23.999 11.975 -10.087 1.00 59.62 99 TRP A C 1
ATOM 725 O O . TRP A 1 99 ? 24.373 10.959 -9.512 1.00 59.62 99 TRP A O 1
ATOM 735 N N . ALA A 1 100 ? 24.706 13.106 -10.042 1.00 62.44 100 ALA A N 1
ATOM 736 C CA . ALA A 1 100 ? 25.911 13.281 -9.227 1.00 62.44 100 ALA A CA 1
ATOM 737 C C . ALA A 1 100 ? 25.607 13.419 -7.719 1.00 62.44 100 ALA A C 1
ATOM 739 O O . ALA A 1 100 ? 26.433 13.064 -6.879 1.00 62.44 100 ALA A O 1
ATOM 740 N N . THR A 1 101 ? 24.409 13.893 -7.357 1.00 67.62 101 THR A N 1
ATOM 741 C CA . THR A 1 101 ? 24.013 14.129 -5.957 1.00 67.62 101 THR A CA 1
ATOM 742 C C . THR A 1 101 ? 23.578 12.852 -5.228 1.00 67.62 101 THR A C 1
ATOM 744 O O . THR A 1 101 ? 23.866 12.710 -4.041 1.00 67.62 101 THR A O 1
ATOM 747 N N . PHE A 1 102 ? 22.919 11.909 -5.915 1.00 63.03 102 PHE A N 1
ATOM 748 C CA . PHE A 1 102 ? 22.385 10.684 -5.292 1.00 63.03 102 PHE A CA 1
ATOM 749 C C . PHE A 1 102 ? 23.473 9.740 -4.738 1.00 63.03 102 PHE A C 1
ATOM 751 O O . PHE A 1 102 ? 23.367 9.316 -3.586 1.00 63.03 102 PHE A O 1
ATOM 758 N N . PRO A 1 103 ? 24.574 9.446 -5.464 1.00 62.22 103 PRO A N 1
ATOM 759 C CA . PRO A 1 103 ? 25.672 8.649 -4.917 1.00 62.22 103 PRO A CA 1
ATOM 760 C C . PRO A 1 103 ? 26.347 9.334 -3.724 1.00 62.22 103 PRO A C 1
ATOM 762 O O . PRO A 1 103 ? 26.688 8.671 -2.750 1.00 62.22 103 PRO A O 1
ATOM 765 N N . ALA A 1 104 ? 26.494 10.664 -3.770 1.00 65.06 104 ALA A N 1
ATOM 766 C CA . ALA A 1 104 ? 27.131 11.445 -2.711 1.00 65.06 104 ALA A CA 1
ATOM 767 C C . ALA A 1 104 ? 26.322 11.473 -1.398 1.00 65.06 104 ALA A C 1
ATOM 769 O O . ALA A 1 104 ? 26.899 11.692 -0.334 1.00 65.06 104 ALA A O 1
ATOM 770 N N . ARG A 1 105 ? 25.003 11.229 -1.453 1.00 71.06 105 ARG A N 1
ATOM 771 C CA . ARG A 1 105 ? 24.123 11.103 -0.276 1.00 71.06 105 ARG A CA 1
ATOM 772 C C . ARG A 1 105 ? 24.001 9.677 0.270 1.00 71.06 105 ARG A C 1
ATOM 774 O O . ARG A 1 105 ? 23.492 9.518 1.374 1.00 71.06 105 ARG A O 1
ATOM 781 N N . GLY A 1 106 ? 24.500 8.670 -0.453 1.00 70.50 106 GLY A N 1
ATOM 782 C CA . GLY A 1 106 ? 24.448 7.260 -0.043 1.00 70.50 106 GLY A CA 1
ATOM 783 C C . GLY A 1 106 ? 23.252 6.466 -0.584 1.00 70.50 106 GLY A C 1
ATOM 784 O O . GLY A 1 106 ? 23.143 5.275 -0.298 1.00 70.50 106 GLY A O 1
ATOM 785 N N . ASP A 1 107 ? 22.409 7.068 -1.425 1.00 69.25 107 ASP A N 1
ATOM 786 C CA . ASP A 1 107 ? 21.153 6.471 -1.914 1.00 69.25 107 ASP A CA 1
ATOM 787 C C . ASP A 1 107 ? 21.388 5.170 -2.722 1.00 6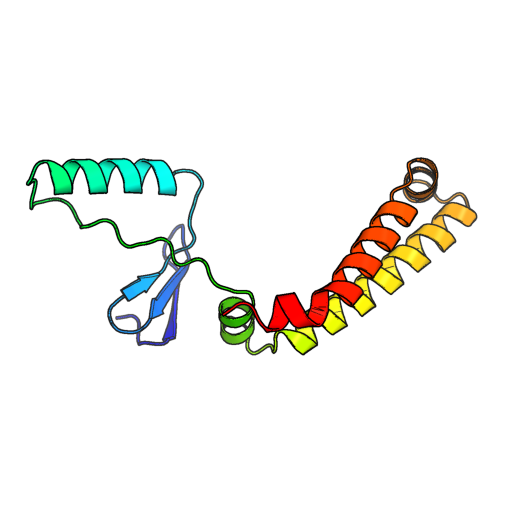9.25 107 ASP A C 1
ATOM 789 O O . ASP A 1 107 ? 20.578 4.237 -2.718 1.00 69.25 107 ASP A O 1
ATOM 793 N N . ALA A 1 108 ? 22.542 5.062 -3.393 1.00 67.94 108 ALA A N 1
ATOM 794 C CA . ALA A 1 108 ? 22.954 3.848 -4.105 1.00 67.94 108 ALA A CA 1
ATOM 795 C C . ALA A 1 108 ? 23.306 2.688 -3.148 1.00 67.94 108 ALA A C 1
ATOM 797 O O . ALA A 1 108 ? 22.997 1.523 -3.424 1.00 67.94 108 ALA A O 1
ATOM 798 N N . ALA A 1 109 ? 23.911 2.998 -1.998 1.00 73.12 109 ALA A N 1
ATOM 799 C CA . ALA A 1 109 ? 24.226 2.013 -0.967 1.00 73.12 109 ALA A CA 1
ATOM 800 C C . ALA A 1 109 ? 22.953 1.539 -0.248 1.00 73.12 109 ALA A C 1
ATOM 802 O O . ALA A 1 109 ? 22.789 0.340 -0.022 1.00 73.12 109 ALA A O 1
ATOM 803 N N . GLU A 1 110 ? 22.018 2.451 0.022 1.00 75.19 110 GLU A N 1
ATOM 804 C CA . GLU A 1 110 ? 20.693 2.130 0.565 1.00 75.19 110 GLU A CA 1
ATOM 805 C C . GLU A 1 110 ? 19.908 1.213 -0.384 1.00 75.19 110 GLU A C 1
ATOM 807 O O . GLU A 1 110 ? 19.471 0.134 0.014 1.00 75.19 110 GLU A O 1
ATOM 812 N N . THR A 1 111 ? 19.861 1.550 -1.678 1.00 73.25 111 THR A N 1
ATOM 813 C CA . THR A 1 111 ? 19.238 0.700 -2.709 1.00 73.25 111 THR A CA 1
ATOM 814 C C . THR A 1 111 ? 19.867 -0.699 -2.747 1.00 73.25 111 THR A C 1
ATOM 816 O O . THR A 1 111 ? 19.180 -1.706 -2.931 1.00 73.25 111 THR A O 1
ATOM 819 N N . THR A 1 112 ? 21.184 -0.798 -2.558 1.00 78.12 112 THR A N 1
ATOM 820 C CA . THR A 1 112 ? 21.896 -2.085 -2.511 1.00 78.12 112 THR A CA 1
ATOM 821 C C . THR A 1 112 ? 21.535 -2.898 -1.262 1.00 78.12 112 THR A C 1
ATOM 823 O O . THR A 1 112 ? 21.345 -4.118 -1.351 1.00 78.12 112 THR A O 1
ATOM 826 N N . ALA A 1 113 ? 21.390 -2.240 -0.110 1.00 79.00 113 ALA A N 1
ATOM 827 C CA . ALA A 1 113 ? 20.972 -2.869 1.139 1.00 79.00 113 ALA A CA 1
ATOM 828 C C . ALA A 1 113 ? 19.525 -3.385 1.061 1.00 79.00 113 ALA A C 1
ATOM 830 O O . ALA A 1 113 ? 19.269 -4.539 1.409 1.00 79.00 113 ALA A O 1
ATOM 831 N N . GLU A 1 114 ? 18.601 -2.592 0.511 1.00 78.62 114 GLU A N 1
ATOM 832 C CA . GLU A 1 114 ? 17.206 -2.997 0.291 1.00 78.62 114 GLU A CA 1
ATOM 833 C C . GLU A 1 114 ? 17.101 -4.223 -0.625 1.00 78.62 114 GLU A C 1
ATOM 835 O O . GLU A 1 114 ? 16.385 -5.180 -0.326 1.00 78.62 114 GLU A O 1
ATOM 840 N N . ARG A 1 115 ? 17.866 -4.247 -1.724 1.00 82.38 115 ARG A N 1
ATOM 841 C CA . ARG A 1 115 ? 17.928 -5.404 -2.635 1.00 82.38 115 ARG A CA 1
ATOM 842 C C . ARG A 1 115 ? 18.453 -6.656 -1.942 1.00 82.38 115 ARG A C 1
ATOM 844 O O . ARG A 1 115 ? 17.934 -7.751 -2.154 1.00 82.38 115 ARG A O 1
ATOM 851 N N . SER A 1 116 ? 19.487 -6.499 -1.120 1.00 84.81 116 SER A N 1
ATOM 852 C CA . SER A 1 116 ? 20.067 -7.604 -0.354 1.00 84.81 116 SER A CA 1
ATOM 853 C C . SER A 1 116 ? 19.057 -8.160 0.650 1.00 84.81 116 SER A C 1
ATOM 855 O O . SER A 1 116 ? 18.893 -9.376 0.748 1.00 84.81 116 SER A O 1
ATOM 857 N N . TRP A 1 117 ? 18.309 -7.281 1.322 1.00 86.19 117 TRP A N 1
ATOM 858 C CA . TRP A 1 117 ? 17.222 -7.662 2.217 1.00 86.19 117 TRP A CA 1
ATOM 859 C C . TRP A 1 117 ? 16.103 -8.409 1.479 1.00 86.19 117 TRP A C 1
ATOM 861 O O . TRP A 1 117 ? 15.721 -9.494 1.917 1.00 86.19 117 TRP A O 1
ATOM 871 N N . LEU A 1 118 ? 15.632 -7.895 0.335 1.00 78.19 118 LEU A N 1
ATOM 872 C CA . LEU A 1 118 ? 14.581 -8.528 -0.476 1.00 78.19 118 LEU A CA 1
ATOM 873 C C . LEU A 1 118 ? 14.965 -9.943 -0.916 1.00 78.19 118 LEU A C 1
ATOM 875 O O . LEU A 1 118 ? 14.155 -10.864 -0.825 1.00 78.19 118 LEU A O 1
ATOM 879 N N . ARG A 1 119 ? 16.214 -10.136 -1.353 1.00 80.88 119 ARG A N 1
ATOM 880 C CA . ARG A 1 119 ? 16.734 -11.454 -1.743 1.00 80.88 119 ARG A CA 1
ATOM 881 C C . ARG A 1 119 ? 16.781 -12.418 -0.563 1.00 80.88 119 ARG A C 1
ATOM 883 O O . ARG A 1 119 ? 16.362 -13.563 -0.702 1.00 80.88 119 ARG A O 1
ATOM 890 N N . LEU A 1 120 ? 17.248 -11.947 0.594 1.00 85.81 120 LEU A N 1
ATOM 891 C CA . LEU A 1 120 ? 17.377 -12.764 1.801 1.00 85.81 120 LEU A CA 1
ATOM 892 C C . LEU A 1 120 ? 16.013 -13.164 2.390 1.00 85.81 120 LEU A C 1
ATOM 894 O O . LEU A 1 120 ? 15.870 -14.265 2.914 1.00 85.81 120 LEU A O 1
ATOM 898 N N . HIS A 1 121 ? 14.997 -12.310 2.252 1.00 83.25 121 HIS A N 1
ATOM 899 C CA . HIS A 1 121 ? 13.657 -12.532 2.809 1.00 83.25 121 HIS A CA 1
ATOM 900 C C . HIS A 1 121 ? 12.642 -13.048 1.777 1.00 83.25 121 HIS A C 1
ATOM 902 O O . HIS A 1 121 ? 11.471 -13.223 2.111 1.00 83.25 121 HIS A O 1
ATOM 908 N N . ARG A 1 122 ? 13.068 -13.350 0.541 1.00 80.50 122 ARG A N 1
ATOM 909 C CA . ARG A 1 122 ? 12.190 -13.783 -0.564 1.00 80.50 122 ARG A CA 1
ATOM 910 C C . ARG A 1 122 ? 11.287 -14.956 -0.180 1.00 80.50 122 ARG A C 1
ATOM 912 O O . ARG A 1 122 ? 10.099 -14.930 -0.468 1.00 80.50 122 ARG A O 1
ATOM 919 N N . ALA A 1 123 ? 11.833 -15.966 0.497 1.00 76.19 123 ALA A N 1
ATOM 920 C CA . ALA A 1 123 ? 11.063 -17.134 0.924 1.00 76.19 123 ALA A CA 1
ATOM 921 C C . ALA A 1 123 ? 9.985 -16.788 1.967 1.00 76.19 123 ALA A C 1
ATOM 923 O O . ALA A 1 123 ? 8.892 -17.336 1.912 1.00 76.19 123 ALA A O 1
ATOM 924 N N . LEU A 1 124 ? 10.265 -15.853 2.882 1.00 78.44 124 LEU A N 1
ATOM 925 C CA . LEU A 1 124 ? 9.301 -15.389 3.886 1.00 78.44 124 LEU A CA 1
ATOM 926 C C . LEU A 1 124 ? 8.187 -14.550 3.250 1.00 78.44 124 LEU A C 1
ATOM 928 O O . LEU A 1 124 ? 7.022 -14.723 3.593 1.00 78.44 124 LEU A O 1
ATOM 932 N N . LEU A 1 125 ? 8.538 -13.689 2.290 1.00 70.75 125 LEU A N 1
ATOM 933 C CA . LEU A 1 125 ? 7.581 -12.862 1.547 1.00 70.75 125 LEU A CA 1
ATOM 934 C C . LEU A 1 125 ? 6.609 -13.696 0.701 1.00 70.75 125 LEU A C 1
ATOM 936 O O . LEU A 1 125 ? 5.479 -13.273 0.492 1.00 70.75 125 LEU A O 1
ATOM 940 N N . LEU A 1 126 ? 7.040 -14.873 0.241 1.00 73.00 126 LEU A N 1
ATOM 941 C CA . LEU A 1 126 ? 6.209 -15.821 -0.508 1.00 73.00 126 LEU A CA 1
ATOM 942 C C . LEU A 1 126 ? 5.455 -16.816 0.392 1.00 73.00 126 LEU A C 1
ATOM 944 O O . LEU A 1 126 ? 4.570 -17.518 -0.084 1.00 73.00 126 LEU A O 1
ATOM 948 N N . ALA A 1 127 ? 5.808 -16.907 1.678 1.00 64.81 127 ALA A N 1
ATOM 949 C CA . ALA A 1 127 ? 5.199 -17.836 2.633 1.00 64.81 127 ALA A CA 1
ATOM 950 C C . ALA A 1 127 ? 4.148 -17.185 3.550 1.00 64.81 127 ALA A C 1
ATOM 952 O O . ALA A 1 127 ? 3.401 -17.905 4.214 1.00 64.81 127 ALA A O 1
ATOM 953 N N . ALA A 1 128 ? 4.097 -15.850 3.615 1.00 56.66 128 ALA A N 1
ATOM 954 C CA . ALA A 1 128 ? 3.097 -15.112 4.380 1.00 56.66 128 ALA A CA 1
ATOM 955 C C . ALA A 1 128 ? 1.724 -15.212 3.689 1.00 56.66 128 ALA A C 1
ATOM 957 O O . ALA A 1 128 ? 1.486 -14.535 2.692 1.00 56.66 128 ALA A O 1
ATOM 958 N N . ARG A 1 129 ? 0.870 -16.095 4.221 1.00 49.50 129 ARG A N 1
ATOM 959 C CA . ARG A 1 129 ? -0.526 -16.333 3.819 1.00 49.50 129 ARG A CA 1
ATOM 960 C C . ARG A 1 129 ? -1.492 -15.570 4.715 1.00 49.50 129 ARG A C 1
ATOM 962 O O . ARG A 1 129 ? -1.210 -15.506 5.935 1.00 49.50 129 ARG A O 1
#

Radius of gyration: 21.71 Å; chains: 1; bounding box: 60×35×36 Å

pLDDT: mean 77.2, std 9.96, range [49.5, 95.56]

Sequence (129 aa):
MIEDGATDRGSVTTVRRVGETVRRPAGPWTPAVQALLSRLESAGFTRAPRAPGTYGGDGETLCTAYGAHPEAVLDALDALRSREAARTERLGGLGQEAWATFPARGDAAETTAERSWLRLHRALLLAAR